Protein AF-A0A5K0XHA6-F1 (afdb_monomer_lite)

InterPro domains:
  IPR009000 Translation protein, beta-barrel domain superfamily [SSF50447] (4-63)

pLDDT: mean 82.13, std 10.23, range [51.5, 91.81]

Secondary structure (DSSP, 8-state):
-----EEEEEEEEEEETTEEEEEEEEEEE---TT-EEEEEETTEEEEEEE----EETTEE---

Radius of gyration: 11.87 Å; chains: 1; bounding box: 33×24×22 Å

Sequence (63 aa):
EQIPIGSADVRAVFSSGSGRVAGCMVTEGKVVKGCGVQITRNGKTVHTGVLESLRRVKEMVKE

Structure (mmCIF, N/CA/C/O backbone):
data_AF-A0A5K0XHA6-F1
#
_entry.id   AF-A0A5K0XHA6-F1
#
loop_
_atom_site.group_PDB
_atom_site.id
_atom_site.type_symbol
_atom_site.label_atom_id
_atom_site.label_alt_id
_atom_site.label_comp_id
_atom_site.label_asym_id
_atom_site.label_entity_id
_atom_site.label_seq_id
_atom_site.pdbx_PDB_ins_code
_atom_site.Cartn_x
_atom_site.Cartn_y
_atom_site.Cartn_z
_atom_site.occupancy
_atom_site.B_iso_or_equiv
_atom_site.auth_seq_id
_atom_site.auth_comp_id
_atom_site.auth_asym_id
_atom_site.auth_atom_id
_atom_site.pdbx_PDB_model_num
ATOM 1 N N . GLU A 1 1 ? -18.733 -0.974 12.772 1.00 51.50 1 GLU A N 1
ATOM 2 C CA . GLU A 1 1 ? -18.151 0.002 11.823 1.00 51.50 1 GLU A CA 1
ATOM 3 C C . GLU A 1 1 ? -16.740 -0.419 11.433 1.00 51.50 1 GLU A C 1
ATOM 5 O O . GLU A 1 1 ? -16.046 -0.985 12.269 1.00 51.50 1 GLU A O 1
ATOM 10 N N . GLN A 1 2 ? -16.317 -0.197 10.185 1.00 59.47 2 GLN A N 1
ATOM 11 C CA . GLN A 1 2 ? -14.900 -0.327 9.822 1.00 59.47 2 GLN A CA 1
ATOM 12 C C . GLN A 1 2 ? -14.227 1.012 10.107 1.00 59.47 2 GLN A C 1
ATOM 14 O O . GLN A 1 2 ? -14.555 2.008 9.469 1.00 59.47 2 GLN A O 1
ATOM 19 N N . ILE A 1 3 ? -13.329 1.038 11.089 1.00 77.00 3 ILE A N 1
ATOM 20 C CA . ILE A 1 3 ? -12.597 2.248 11.461 1.00 77.00 3 ILE A CA 1
ATOM 21 C C . ILE A 1 3 ? -11.332 2.296 10.595 1.00 77.00 3 ILE A C 1
ATOM 23 O O . ILE A 1 3 ? -10.482 1.410 10.739 1.00 77.00 3 ILE A O 1
ATOM 27 N N . PRO A 1 4 ? -11.188 3.273 9.681 1.00 79.06 4 PRO A N 1
ATOM 28 C CA . PRO A 1 4 ? -9.961 3.421 8.916 1.00 79.06 4 PRO A CA 1
ATOM 29 C C . PRO A 1 4 ? -8.815 3.772 9.872 1.00 79.06 4 PRO A C 1
ATOM 31 O O . PRO A 1 4 ? -8.828 4.799 10.540 1.00 79.06 4 PRO A O 1
ATOM 34 N N . ILE A 1 5 ? -7.826 2.882 9.952 1.00 85.75 5 ILE A N 1
ATOM 35 C CA . ILE A 1 5 ? -6.612 3.055 10.771 1.00 85.75 5 ILE A CA 1
ATOM 36 C C . ILE A 1 5 ? -5.596 4.016 10.137 1.00 85.75 5 ILE A C 1
ATOM 38 O O . ILE A 1 5 ? -4.721 4.545 10.825 1.00 85.75 5 ILE A O 1
ATOM 42 N N . GLY A 1 6 ? -5.709 4.236 8.829 1.00 88.81 6 GLY A N 1
ATOM 43 C CA . GLY A 1 6 ? -4.857 5.139 8.077 1.00 88.81 6 GLY A CA 1
ATOM 44 C C . GLY A 1 6 ? -5.167 5.121 6.586 1.00 88.81 6 GLY A C 1
ATOM 45 O O . GLY A 1 6 ? -5.864 4.234 6.087 1.00 88.81 6 GLY A O 1
ATOM 46 N N . SER A 1 7 ? -4.608 6.104 5.892 1.00 89.44 7 SER A N 1
ATOM 47 C CA . SER A 1 7 ? -4.706 6.290 4.449 1.00 89.44 7 SER A CA 1
ATOM 48 C C . SER A 1 7 ? -3.306 6.389 3.856 1.00 89.44 7 SER A C 1
ATOM 50 O O . SER A 1 7 ? -2.391 6.952 4.461 1.00 89.44 7 SER A O 1
ATOM 52 N N . ALA A 1 8 ? -3.121 5.815 2.670 1.00 90.19 8 ALA A N 1
ATOM 53 C CA . ALA A 1 8 ? -1.846 5.846 1.975 1.00 90.19 8 ALA A CA 1
ATOM 54 C C . ALA A 1 8 ? -2.043 5.968 0.464 1.00 90.19 8 ALA A C 1
ATOM 56 O O . ALA A 1 8 ? -2.883 5.279 -0.116 1.00 90.19 8 ALA A O 1
ATOM 57 N N . ASP A 1 9 ? -1.210 6.792 -0.166 1.00 90.50 9 ASP A N 1
ATOM 58 C CA . ASP A 1 9 ? -1.210 7.003 -1.609 1.00 90.50 9 ASP A CA 1
ATOM 59 C C . ASP A 1 9 ? -0.112 6.185 -2.282 1.00 90.50 9 ASP A C 1
ATOM 61 O O . ASP A 1 9 ? 1.067 6.248 -1.916 1.00 90.50 9 ASP A O 1
ATOM 65 N N . VAL A 1 10 ? -0.493 5.433 -3.313 1.00 89.81 10 VAL A N 1
ATOM 66 C CA . VAL A 1 10 ? 0.440 4.660 -4.137 1.00 89.81 10 VAL A CA 1
ATOM 67 C C . VAL A 1 10 ? 1.229 5.619 -5.029 1.00 89.81 10 VAL A C 1
ATOM 69 O O . VAL A 1 10 ? 0.666 6.230 -5.935 1.00 89.81 10 VAL A O 1
ATOM 72 N N . ARG A 1 11 ? 2.543 5.733 -4.806 1.00 89.75 11 ARG A N 1
ATOM 73 C CA . ARG A 1 11 ? 3.436 6.588 -5.614 1.00 89.75 11 ARG A CA 1
ATOM 74 C C . ARG A 1 11 ? 4.198 5.821 -6.683 1.00 89.75 11 ARG A C 1
ATOM 76 O O . ARG A 1 11 ? 4.526 6.378 -7.725 1.00 89.75 11 ARG A O 1
ATOM 83 N N . ALA A 1 12 ? 4.493 4.554 -6.426 1.00 87.38 12 ALA A N 1
ATOM 84 C CA . ALA A 1 12 ? 5.204 3.697 -7.360 1.00 87.38 12 ALA A CA 1
ATOM 85 C C . ALA A 1 12 ? 4.705 2.259 -7.239 1.00 87.38 12 ALA A C 1
ATOM 87 O O . ALA A 1 12 ? 4.243 1.840 -6.181 1.00 87.38 12 ALA A O 1
ATOM 88 N N . VAL A 1 13 ? 4.823 1.484 -8.312 1.00 88.50 13 VAL A N 1
ATOM 89 C CA . VAL A 1 13 ? 4.594 0.038 -8.281 1.00 88.50 13 VAL A CA 1
ATOM 90 C C . VAL A 1 13 ? 5.860 -0.630 -8.781 1.00 88.50 13 VAL A C 1
ATOM 92 O O . VAL A 1 13 ? 6.301 -0.380 -9.900 1.00 88.50 13 VAL A O 1
ATOM 95 N N . PHE A 1 14 ? 6.445 -1.470 -7.941 1.00 85.44 14 PHE A N 1
ATOM 96 C CA . PHE A 1 14 ? 7.664 -2.206 -8.229 1.00 85.44 14 PHE A CA 1
ATOM 97 C C . PHE A 1 14 ? 7.316 -3.650 -8.586 1.00 85.44 14 PHE A C 1
ATOM 99 O O . PHE A 1 14 ? 6.444 -4.259 -7.965 1.00 85.44 14 PHE A O 1
ATOM 106 N N . SER A 1 15 ? 8.003 -4.230 -9.564 1.00 84.31 15 SER A N 1
ATOM 107 C CA . SER A 1 15 ? 7.998 -5.677 -9.769 1.00 84.31 15 SER A CA 1
ATOM 108 C C . SER A 1 15 ? 9.009 -6.317 -8.817 1.00 84.31 15 SER A C 1
ATOM 110 O O . SER A 1 15 ? 10.166 -5.908 -8.746 1.00 84.31 15 SER A O 1
ATOM 112 N N . SER A 1 16 ? 8.574 -7.317 -8.059 1.00 77.62 16 SER A N 1
ATOM 113 C CA . SER A 1 16 ? 9.442 -8.183 -7.258 1.00 77.62 16 SER A CA 1
ATOM 114 C C . SER A 1 16 ? 9.289 -9.608 -7.786 1.00 77.62 16 SER A C 1
ATOM 116 O O . SER A 1 16 ? 8.239 -9.923 -8.326 1.00 77.62 16 SER A O 1
ATOM 118 N N . GLY A 1 17 ? 10.308 -10.465 -7.685 1.00 73.38 17 GLY A N 1
ATOM 119 C CA . GLY A 1 17 ? 10.369 -11.736 -8.433 1.00 73.38 17 GLY A CA 1
ATOM 120 C C . GLY A 1 17 ? 9.084 -12.583 -8.441 1.00 73.38 17 GLY A C 1
ATOM 121 O O . GLY A 1 17 ? 8.761 -13.172 -9.465 1.00 73.38 17 GLY A O 1
ATOM 122 N N . SER A 1 18 ? 8.319 -12.595 -7.345 1.00 72.44 18 SER A N 1
ATOM 123 C CA . SER A 1 18 ? 7.056 -13.335 -7.211 1.00 72.44 18 SER A CA 1
ATOM 124 C C . SER A 1 18 ? 5.771 -12.497 -7.346 1.00 72.44 18 SER A C 1
ATOM 126 O O . SER A 1 18 ? 4.681 -13.047 -7.217 1.00 72.44 18 SER A O 1
ATOM 128 N N . GLY A 1 19 ? 5.842 -11.184 -7.597 1.00 82.00 19 GLY A N 1
ATOM 129 C CA . GLY A 1 19 ? 4.649 -10.335 -7.666 1.00 82.00 19 GLY A CA 1
ATOM 130 C C . GLY A 1 19 ? 4.895 -8.843 -7.907 1.00 82.00 19 GLY A C 1
ATOM 131 O O . GLY A 1 19 ? 5.937 -8.404 -8.390 1.00 82.00 19 GLY A O 1
ATOM 132 N N . ARG A 1 20 ? 3.895 -8.023 -7.580 1.00 84.88 20 ARG A N 1
ATOM 133 C CA . ARG A 1 20 ? 3.985 -6.556 -7.634 1.00 84.88 20 ARG A CA 1
ATOM 134 C C . ARG A 1 20 ? 3.871 -5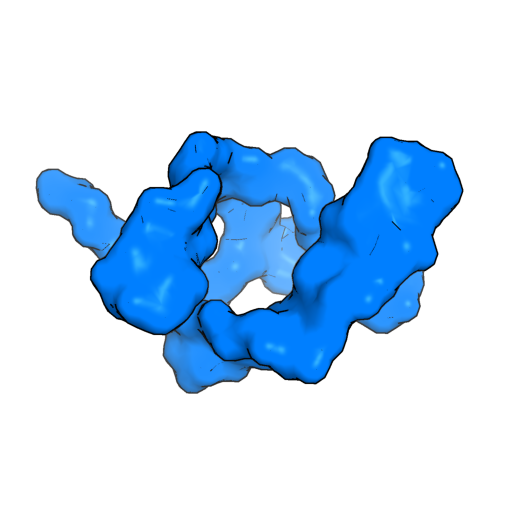.987 -6.229 1.00 84.88 20 ARG A C 1
ATOM 136 O O . ARG A 1 20 ? 3.010 -6.406 -5.465 1.00 84.88 20 ARG A O 1
ATOM 143 N N . VAL A 1 21 ? 4.722 -5.022 -5.909 1.00 86.69 21 VAL A N 1
ATOM 144 C CA . VAL A 1 21 ? 4.736 -4.321 -4.625 1.00 86.69 21 VAL A CA 1
ATOM 145 C C . VAL A 1 21 ? 4.363 -2.867 -4.868 1.00 86.69 21 VAL A C 1
ATOM 147 O O . VAL A 1 21 ? 5.024 -2.170 -5.635 1.00 86.69 21 VAL A O 1
ATOM 150 N N . ALA A 1 22 ? 3.308 -2.399 -4.210 1.00 87.81 22 ALA A N 1
ATOM 151 C CA . ALA A 1 22 ? 2.951 -0.989 -4.220 1.00 87.81 22 ALA A CA 1
ATOM 152 C C . ALA A 1 22 ? 3.839 -0.229 -3.222 1.00 87.81 22 ALA A C 1
ATOM 154 O O . ALA A 1 22 ? 3.827 -0.500 -2.023 1.00 87.81 22 ALA A O 1
ATOM 155 N N . GLY A 1 23 ? 4.628 0.715 -3.727 1.00 88.50 23 GLY A N 1
ATOM 156 C CA . GLY A 1 23 ? 5.303 1.726 -2.929 1.00 88.50 23 GLY A CA 1
ATOM 157 C C . GLY A 1 23 ? 4.318 2.826 -2.564 1.00 88.50 23 GLY A C 1
ATOM 158 O O . GLY A 1 23 ? 4.022 3.698 -3.386 1.00 88.50 23 GLY A O 1
ATOM 159 N N . CYS A 1 24 ? 3.816 2.772 -1.334 1.00 88.56 24 CYS A N 1
ATOM 160 C CA . CYS A 1 24 ? 2.847 3.727 -0.815 1.00 88.56 24 CYS A CA 1
ATOM 161 C C . CYS A 1 24 ? 3.508 4.731 0.132 1.00 88.56 24 CYS A C 1
ATOM 163 O O . CYS A 1 24 ? 4.438 4.391 0.866 1.00 88.56 24 CYS A O 1
ATOM 165 N N . MET A 1 25 ? 2.995 5.958 0.137 1.00 88.19 25 MET A N 1
ATOM 166 C CA . MET A 1 25 ? 3.285 6.959 1.156 1.00 88.19 25 MET A CA 1
ATOM 167 C C . MET A 1 25 ? 2.060 7.099 2.055 1.00 88.19 25 MET A C 1
ATOM 169 O O . MET A 1 25 ? 0.976 7.388 1.557 1.00 88.19 25 MET A O 1
ATOM 173 N N . VAL A 1 26 ? 2.231 6.899 3.360 1.00 89.25 26 VAL A N 1
ATOM 174 C CA . VAL A 1 26 ? 1.154 7.112 4.337 1.00 89.25 26 VAL A CA 1
ATOM 175 C C . VAL A 1 26 ? 0.858 8.606 4.398 1.00 89.25 26 VAL A C 1
ATOM 177 O O . VAL A 1 26 ? 1.768 9.401 4.632 1.00 89.25 26 VAL A O 1
ATOM 180 N N . THR A 1 27 ? -0.389 8.981 4.132 1.00 88.44 27 THR A N 1
ATOM 181 C CA . THR A 1 27 ? -0.857 10.369 4.206 1.00 88.44 27 THR A CA 1
ATOM 182 C C . THR A 1 27 ? -1.473 10.674 5.559 1.00 88.44 27 THR A C 1
ATOM 184 O O . THR A 1 27 ? -1.271 11.764 6.083 1.00 88.44 27 THR A O 1
ATOM 187 N N . GLU A 1 28 ? -2.169 9.703 6.148 1.00 88.94 28 GLU A N 1
ATOM 188 C CA . GLU A 1 28 ? -2.839 9.863 7.433 1.00 88.94 28 GLU A CA 1
ATOM 189 C C . GLU A 1 28 ? -2.817 8.559 8.235 1.00 88.94 28 GLU A C 1
ATOM 191 O O . GLU A 1 28 ? -2.908 7.466 7.673 1.00 88.94 28 GLU A O 1
ATOM 196 N N . GLY A 1 29 ? -2.715 8.667 9.559 1.00 88.75 29 GLY A N 1
ATOM 197 C CA . GLY A 1 29 ? -2.759 7.519 10.461 1.00 88.75 29 GLY A CA 1
ATOM 198 C C . GLY A 1 29 ? -1.553 6.590 10.316 1.00 88.75 29 GLY A C 1
ATOM 199 O O . GLY A 1 29 ? -0.412 7.040 10.196 1.00 88.75 29 GLY A O 1
ATOM 200 N N . LYS A 1 30 ? -1.804 5.279 10.380 1.00 85.12 30 LYS A N 1
ATOM 201 C CA . LYS A 1 30 ? -0.764 4.243 10.310 1.00 85.12 30 LYS A CA 1
ATOM 202 C C . LYS A 1 30 ? -1.215 3.021 9.518 1.00 85.12 30 LYS A C 1
ATOM 204 O O . LYS A 1 30 ? -2.402 2.709 9.446 1.00 85.12 30 LYS A O 1
ATOM 209 N N . VAL A 1 31 ? -0.247 2.299 8.958 1.00 86.19 31 VAL A N 1
ATOM 210 C CA . VAL A 1 31 ? -0.473 1.045 8.228 1.00 86.19 31 VAL A CA 1
ATOM 211 C C . VAL A 1 31 ? 0.163 -0.086 9.022 1.00 86.19 31 VAL A C 1
ATOM 213 O O . VAL A 1 31 ? 1.368 -0.094 9.223 1.00 86.19 31 VAL A O 1
ATOM 216 N N . VAL A 1 32 ? -0.647 -1.043 9.471 1.00 84.81 32 VAL A N 1
ATOM 217 C CA . VAL A 1 32 ? -0.195 -2.136 10.342 1.00 84.81 32 VAL A CA 1
ATOM 218 C C . VAL A 1 32 ? -0.268 -3.460 9.594 1.00 84.81 32 VAL A C 1
ATOM 220 O O . VAL A 1 32 ? -1.233 -3.727 8.878 1.00 84.81 32 VAL A O 1
ATOM 223 N N . LYS A 1 33 ? 0.734 -4.324 9.769 1.00 84.88 33 LYS A N 1
ATOM 224 C CA . LYS A 1 33 ? 0.710 -5.674 9.192 1.00 84.88 33 LYS A CA 1
ATOM 225 C C . LYS A 1 33 ? -0.496 -6.472 9.710 1.00 84.88 33 LYS A C 1
ATOM 227 O O . LYS A 1 33 ? -0.761 -6.485 10.907 1.00 84.88 33 LYS A O 1
ATOM 232 N N . GLY A 1 34 ? -1.193 -7.179 8.819 1.00 83.50 34 GLY A N 1
ATOM 233 C CA . GLY A 1 34 ? -2.372 -7.981 9.162 1.00 83.50 34 GLY A CA 1
ATOM 234 C C . GLY A 1 34 ? -3.688 -7.199 9.219 1.00 83.50 34 GLY A C 1
ATOM 235 O O . GLY A 1 34 ? -4.717 -7.786 9.546 1.00 83.50 34 GLY A O 1
ATOM 236 N N . CYS A 1 35 ? -3.692 -5.903 8.890 1.00 85.94 35 CYS A N 1
ATOM 237 C CA . CYS A 1 35 ? -4.935 -5.153 8.742 1.00 85.94 35 CYS A CA 1
ATOM 238 C C . CYS A 1 35 ? -5.675 -5.512 7.443 1.00 85.94 35 C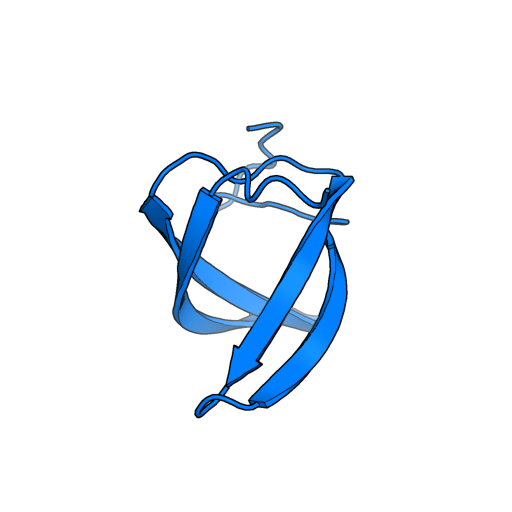YS A C 1
ATOM 240 O O . CYS A 1 35 ? -5.075 -5.960 6.461 1.00 85.94 35 CYS A O 1
ATOM 242 N N . GLY A 1 36 ? -6.989 -5.276 7.429 1.00 87.88 36 GLY A N 1
ATOM 243 C CA . GLY A 1 36 ? -7.767 -5.266 6.195 1.00 87.88 36 GLY A CA 1
ATOM 244 C C . GLY A 1 36 ? -7.403 -4.043 5.357 1.00 87.88 36 GLY A C 1
ATOM 245 O O . GLY A 1 36 ? -7.378 -2.923 5.867 1.00 87.88 36 GLY A O 1
ATOM 246 N N . VAL A 1 37 ? -7.120 -4.255 4.077 1.00 88.62 37 VAL A N 1
ATOM 247 C CA . VAL A 1 37 ? -6.791 -3.201 3.117 1.00 88.62 37 VAL A CA 1
ATOM 248 C C . VAL A 1 37 ? -7.788 -3.197 1.975 1.00 88.62 37 VAL A C 1
ATOM 250 O O . VAL A 1 37 ? -8.181 -4.243 1.4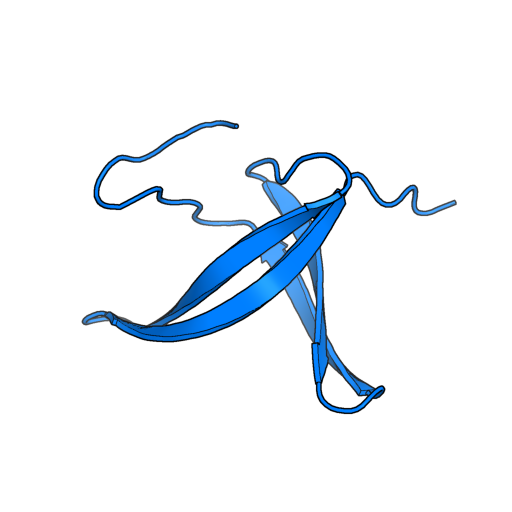56 1.00 88.62 37 VAL A O 1
ATOM 253 N N . GLN A 1 38 ? -8.164 -1.992 1.559 1.00 89.62 38 GLN A N 1
ATOM 254 C CA . GLN A 1 38 ? -8.985 -1.757 0.386 1.00 89.62 38 GLN A CA 1
ATOM 255 C C . GLN A 1 38 ? -8.223 -0.840 -0.565 1.00 89.62 38 GLN A C 1
ATOM 257 O O . GLN A 1 38 ? -7.825 0.264 -0.199 1.00 89.62 38 GLN A O 1
ATOM 262 N N . ILE A 1 39 ? -8.013 -1.306 -1.790 1.00 88.62 39 ILE A N 1
ATOM 263 C CA . ILE A 1 39 ? -7.332 -0.555 -2.836 1.00 88.62 39 ILE A CA 1
ATOM 264 C C . ILE A 1 39 ? -8.391 0.036 -3.751 1.00 88.62 39 ILE A C 1
ATOM 266 O O . ILE A 1 39 ? -9.167 -0.688 -4.382 1.00 88.62 39 ILE A O 1
ATOM 270 N N . THR A 1 40 ? -8.371 1.358 -3.863 1.00 89.94 40 THR A N 1
ATOM 271 C CA . THR A 1 40 ? -9.253 2.118 -4.744 1.00 89.94 40 THR A CA 1
ATOM 272 C C . THR A 1 40 ? -8.423 2.740 -5.858 1.00 89.94 40 THR A C 1
ATOM 274 O O . THR A 1 40 ? -7.418 3.398 -5.600 1.00 89.94 40 THR A O 1
ATOM 277 N N . ARG A 1 41 ? -8.836 2.553 -7.113 1.00 88.25 41 ARG A N 1
ATOM 278 C CA . ARG A 1 41 ? -8.220 3.191 -8.283 1.00 88.25 41 ARG A CA 1
ATOM 279 C C . ARG A 1 41 ? -9.303 3.909 -9.075 1.00 88.25 41 ARG A C 1
ATOM 281 O O . ARG A 1 41 ? -10.299 3.296 -9.445 1.00 88.25 41 ARG A O 1
ATOM 288 N N . ASN A 1 42 ? -9.111 5.203 -9.335 1.00 89.81 42 ASN A N 1
ATOM 289 C CA . ASN A 1 42 ? -10.083 6.053 -10.040 1.00 89.81 42 ASN A CA 1
ATOM 290 C C . ASN A 1 42 ? -11.491 6.007 -9.410 1.00 89.81 42 ASN A C 1
ATOM 292 O O . ASN A 1 42 ? -12.491 5.885 -10.113 1.00 89.81 42 ASN A O 1
ATOM 296 N N . GLY A 1 43 ? -11.564 6.019 -8.076 1.00 88.00 43 GLY A N 1
ATOM 297 C CA . GLY A 1 43 ? -12.832 5.978 -7.340 1.00 88.00 43 GLY A CA 1
ATOM 298 C C . GLY A 1 43 ? -13.539 4.617 -7.317 1.00 88.00 43 GLY A C 1
ATOM 299 O O . GLY A 1 43 ? -14.615 4.516 -6.738 1.00 88.00 43 GLY A O 1
ATOM 300 N N . LYS A 1 44 ? -12.957 3.560 -7.903 1.00 91.81 44 LYS A N 1
ATOM 301 C CA . LYS A 1 44 ? -13.493 2.192 -7.832 1.00 91.81 44 LYS A CA 1
ATOM 302 C C . LYS A 1 44 ? -12.598 1.292 -6.992 1.00 91.81 44 LYS A C 1
ATOM 304 O O . LYS A 1 44 ? -11.381 1.280 -7.178 1.00 91.81 44 LYS A O 1
ATOM 309 N N . THR A 1 45 ? -13.202 0.510 -6.104 1.00 90.00 45 THR A N 1
ATOM 310 C CA . THR A 1 45 ? -12.505 -0.542 -5.358 1.00 90.00 45 THR A CA 1
ATOM 311 C C . THR A 1 45 ? -12.059 -1.630 -6.326 1.00 90.00 45 THR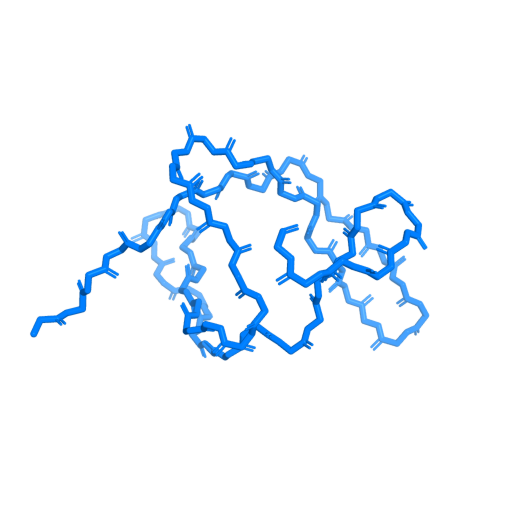 A C 1
ATOM 313 O O . THR A 1 45 ? -12.887 -2.271 -6.969 1.00 90.00 45 THR A O 1
ATOM 316 N N . VAL A 1 46 ? -10.746 -1.812 -6.458 1.00 89.56 46 VAL A N 1
ATOM 317 C CA . VAL A 1 46 ? -10.143 -2.812 -7.353 1.00 89.56 46 VAL A CA 1
ATOM 318 C C . VAL A 1 46 ? -9.709 -4.066 -6.610 1.00 89.56 46 VAL A C 1
ATOM 320 O O . VAL A 1 46 ? -9.609 -5.130 -7.215 1.00 89.56 46 VAL A O 1
ATOM 323 N N . HIS A 1 47 ? -9.427 -3.950 -5.314 1.00 87.69 47 HIS A N 1
ATOM 324 C CA . HIS A 1 47 ? -8.984 -5.076 -4.509 1.00 87.69 47 HIS A CA 1
ATOM 325 C C . HIS A 1 47 ? -9.310 -4.854 -3.036 1.00 87.69 47 HIS A C 1
ATOM 327 O O . HIS A 1 47 ? -9.136 -3.749 -2.524 1.00 87.69 47 HIS A O 1
ATOM 333 N N . THR A 1 48 ? -9.714 -5.924 -2.362 1.00 89.56 48 THR A N 1
ATOM 334 C CA . THR A 1 48 ? -9.913 -5.959 -0.914 1.00 89.56 48 THR A CA 1
ATOM 335 C C . THR A 1 48 ? -9.260 -7.227 -0.393 1.00 89.56 48 THR A C 1
ATOM 337 O O . THR A 1 48 ? -9.473 -8.303 -0.951 1.00 89.56 48 THR A O 1
ATOM 340 N N . GLY A 1 49 ? -8.452 -7.105 0.653 1.00 87.81 49 GLY A N 1
ATOM 341 C CA . GLY A 1 49 ? -7.696 -8.227 1.198 1.00 87.81 49 GLY A CA 1
ATOM 342 C C . GLY A 1 49 ? -7.079 -7.898 2.548 1.00 87.81 49 GLY A C 1
ATOM 343 O O . GLY A 1 49 ? -7.402 -6.882 3.158 1.00 87.81 49 GLY A O 1
ATOM 344 N N . VAL A 1 50 ? -6.184 -8.762 3.016 1.00 87.06 50 VAL A N 1
ATOM 345 C CA . VAL A 1 50 ? -5.420 -8.553 4.251 1.00 87.06 50 VAL A CA 1
ATOM 346 C C . VAL A 1 50 ? -3.970 -8.251 3.890 1.00 87.06 50 VAL A C 1
ATOM 348 O O . VAL A 1 50 ? -3.400 -8.879 2.997 1.00 87.06 50 VAL A O 1
ATOM 351 N N . LEU A 1 51 ? -3.363 -7.279 4.571 1.00 86.06 51 LEU A N 1
ATOM 352 C CA . LEU A 1 51 ? -1.973 -6.901 4.346 1.00 86.06 51 LEU A CA 1
ATOM 353 C C . LEU A 1 51 ? -1.021 -7.976 4.891 1.00 86.06 51 LEU A C 1
ATOM 355 O O . LEU A 1 51 ? -0.663 -7.972 6.071 1.00 86.06 51 LEU A O 1
ATOM 359 N N . GLU A 1 52 ? -0.585 -8.885 4.022 1.00 81.75 52 GLU A N 1
ATOM 360 C CA . GLU A 1 52 ? 0.290 -10.001 4.402 1.00 81.75 52 GLU A CA 1
ATOM 361 C C . GLU A 1 52 ? 1.762 -9.585 4.557 1.00 81.75 52 GLU A C 1
ATOM 363 O O . GLU A 1 52 ? 2.468 -10.068 5.445 1.00 81.75 52 GLU A O 1
ATOM 368 N N . SER A 1 53 ? 2.239 -8.649 3.732 1.00 78.00 53 SER A N 1
ATOM 369 C CA . SER A 1 53 ? 3.632 -8.196 3.747 1.00 78.00 53 SER A CA 1
ATOM 370 C C . SER A 1 53 ? 3.737 -6.674 3.705 1.00 78.00 53 SER A C 1
ATOM 372 O O . SER A 1 53 ? 3.245 -6.047 2.770 1.00 78.00 53 SER A O 1
ATOM 374 N N . LEU A 1 54 ? 4.450 -6.099 4.675 1.00 82.62 54 LEU A N 1
ATOM 375 C CA . LEU A 1 54 ? 4.817 -4.685 4.724 1.00 82.62 54 LEU A CA 1
ATOM 376 C C . LEU A 1 54 ? 6.345 -4.583 4.828 1.00 82.62 54 LEU A C 1
ATOM 378 O O . LEU A 1 54 ? 6.962 -5.251 5.661 1.00 82.62 54 LEU A O 1
ATOM 382 N N . ARG A 1 55 ? 6.967 -3.799 3.943 1.00 74.62 55 ARG A N 1
ATOM 383 C CA . ARG A 1 55 ? 8.424 -3.588 3.913 1.00 74.62 55 ARG A CA 1
ATOM 384 C C . ARG A 1 55 ? 8.731 -2.113 3.712 1.00 74.62 55 ARG A C 1
ATOM 386 O O . ARG A 1 55 ? 8.145 -1.483 2.832 1.00 74.62 55 ARG A O 1
ATOM 393 N N . ARG A 1 56 ? 9.692 -1.584 4.471 1.00 77.81 56 ARG A N 1
ATOM 394 C CA . ARG A 1 56 ? 10.172 -0.205 4.326 1.00 77.81 56 ARG A CA 1
ATOM 395 C C . ARG A 1 56 ? 11.583 -0.226 3.762 1.00 77.81 56 ARG A C 1
ATOM 397 O O . ARG A 1 56 ? 12.506 -0.649 4.447 1.00 77.81 56 ARG A O 1
ATOM 404 N N . VAL A 1 57 ? 11.732 0.220 2.511 1.00 66.06 57 VAL A N 1
ATOM 405 C CA . VAL A 1 57 ? 12.997 0.377 1.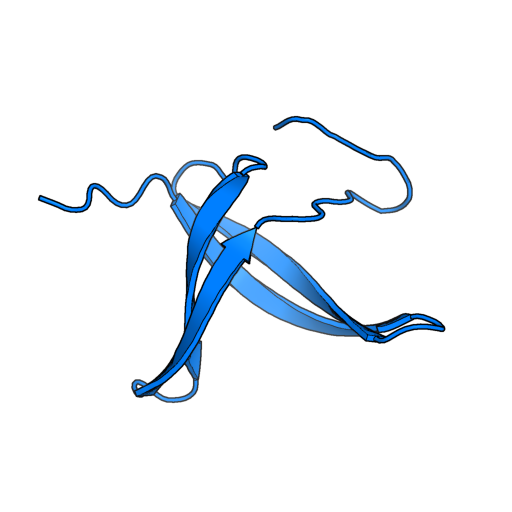759 1.00 66.06 57 VAL A CA 1
ATOM 406 C C . VAL A 1 57 ? 13.764 -0.932 1.501 1.00 66.06 57 VAL A C 1
ATOM 408 O O . VAL A 1 57 ? 14.119 -1.173 0.351 1.00 66.06 57 VAL A O 1
ATOM 411 N N . LYS A 1 58 ? 13.969 -1.788 2.511 1.00 58.66 58 LYS A N 1
ATOM 412 C CA . LYS A 1 58 ? 14.484 -3.171 2.442 1.00 58.66 58 LYS A CA 1
ATOM 413 C C . LYS A 1 58 ? 14.301 -3.984 3.740 1.00 58.66 58 LYS A C 1
ATOM 415 O O . LYS A 1 58 ? 14.599 -5.174 3.722 1.00 58.66 58 LYS A O 1
ATOM 420 N N . GLU A 1 59 ? 13.780 -3.408 4.826 1.00 62.50 59 GLU A N 1
ATOM 421 C CA . GLU A 1 59 ? 13.585 -4.113 6.103 1.00 62.50 59 GLU A CA 1
ATOM 422 C C . GLU A 1 59 ? 12.115 -4.493 6.337 1.00 62.50 59 GLU A C 1
ATOM 424 O O . GLU A 1 59 ? 11.190 -3.782 5.923 1.00 62.50 59 GLU A O 1
ATOM 429 N N . MET A 1 60 ? 11.894 -5.647 6.980 1.00 58.28 60 MET A N 1
ATOM 430 C CA . MET A 1 60 ? 10.567 -6.046 7.456 1.00 58.28 60 MET A CA 1
ATOM 431 C C . MET A 1 60 ? 10.252 -5.295 8.748 1.00 58.28 60 MET A C 1
ATOM 433 O O . MET A 1 60 ? 10.947 -5.462 9.745 1.00 58.28 60 MET A O 1
ATOM 437 N N . VAL A 1 61 ? 9.175 -4.515 8.734 1.00 61.31 61 VAL A N 1
ATOM 438 C CA . VAL A 1 61 ? 8.693 -3.757 9.894 1.00 61.31 61 VAL A CA 1
ATOM 439 C C . VAL A 1 61 ? 7.327 -4.282 10.327 1.00 61.31 61 VAL A C 1
ATOM 441 O O . VAL A 1 61 ? 6.577 -4.830 9.514 1.00 61.31 61 VAL A O 1
ATOM 444 N N . LYS A 1 62 ? 7.018 -4.166 11.622 1.00 64.12 62 LYS A N 1
ATOM 445 C CA . LYS A 1 62 ? 5.699 -4.527 12.165 1.00 64.12 62 LYS A CA 1
ATOM 446 C C . LYS A 1 62 ? 4.701 -3.362 12.111 1.00 64.12 62 LYS A C 1
ATOM 448 O O . LYS A 1 62 ? 3.502 -3.631 12.075 1.00 64.12 62 LYS A O 1
ATOM 453 N N . GLU A 1 63 ? 5.194 -2.123 12.058 1.00 55.66 63 GLU A N 1
ATOM 454 C CA . GLU A 1 63 ? 4.431 -0.864 12.090 1.00 55.66 63 GLU A CA 1
ATOM 455 C C . GLU A 1 63 ? 5.085 0.201 11.199 1.00 55.66 63 GLU A C 1
ATOM 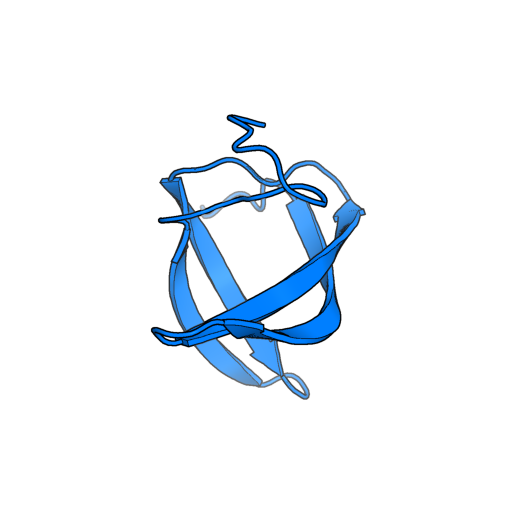457 O O . GLU A 1 63 ? 6.332 0.158 11.052 1.00 55.66 63 GLU A O 1
#

Foldseek 3Di:
DDDPQFDWDFPDWDDDPVGIDGDIDTPTHDDFAQDWDFDDDPNRTPDTDTRHFDDDPHDGDGD

Organism: NCBI:txid210225